Protein AF-A0A1Y0RUG9-F1 (afdb_monomer_lite)

Sequence (75 aa):
MRSNQDSRLFILVSHSLKYFLLALVGFAIAYILSMTFGAAEISVMLLSLFVALVSRLGLILFCMIALTVITESFR

Foldseek 3Di:
DPPPVLVVLVVVLVVLVVVLVVVVVVLVVVLVVCVVVVVPVVSVVVVVVVCVVSVVSVVVSVVSVVVSVVVVVVD

Structure (mmCIF, N/CA/C/O backbone):
data_AF-A0A1Y0RUG9-F1
#
_entry.id   AF-A0A1Y0RUG9-F1
#
loop_
_atom_site.group_PDB
_atom_site.id
_atom_site.type_symbol
_atom_site.label_atom_id
_atom_site.label_alt_id
_atom_site.label_comp_id
_atom_site.label_asym_id
_atom_site.label_entity_id
_atom_site.label_seq_id
_atom_site.pdbx_PDB_ins_code
_atom_site.Cartn_x
_atom_site.Cartn_y
_atom_site.Cartn_z
_atom_site.occupancy
_atom_site.B_iso_or_equiv
_atom_site.auth_seq_id
_atom_site.auth_comp_id
_atom_site.auth_asym_id
_atom_site.auth_atom_id
_atom_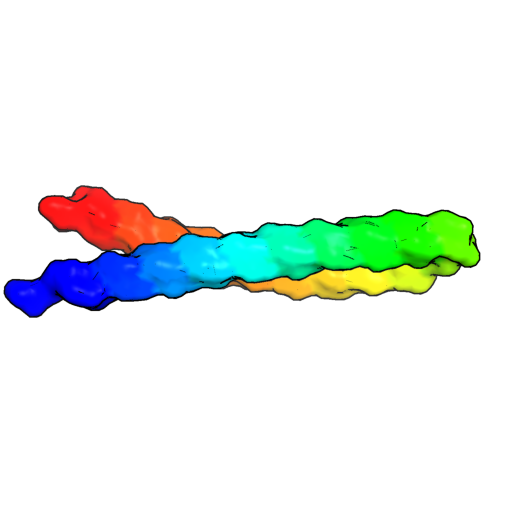site.pdbx_PDB_model_num
ATOM 1 N N . MET A 1 1 ? -21.511 3.116 28.254 1.00 41.62 1 MET A N 1
ATOM 2 C CA . MET A 1 1 ? -20.064 3.436 28.294 1.00 41.62 1 MET A CA 1
ATOM 3 C C . MET A 1 1 ? -19.305 2.591 27.257 1.00 41.62 1 MET A C 1
ATOM 5 O O . MET A 1 1 ? -18.785 1.551 27.619 1.00 41.62 1 MET A O 1
ATOM 9 N N . ARG A 1 2 ? -19.273 2.973 25.966 1.00 42.19 2 ARG A N 1
ATOM 10 C CA . ARG A 1 2 ? -18.454 2.306 24.911 1.00 42.19 2 ARG A CA 1
ATOM 11 C C . ARG A 1 2 ? -17.798 3.284 23.912 1.00 42.19 2 ARG A C 1
ATOM 13 O O . ARG A 1 2 ? -17.203 2.862 22.942 1.00 42.19 2 ARG A O 1
ATOM 20 N N . SER A 1 3 ? -17.820 4.589 24.198 1.00 51.91 3 SER A N 1
ATOM 21 C CA . SER A 1 3 ? -17.424 5.658 23.262 1.00 51.91 3 SER A CA 1
ATOM 22 C C . SER A 1 3 ? -15.919 5.789 22.974 1.00 51.91 3 SER A C 1
ATOM 24 O O . SER A 1 3 ? -15.559 6.557 22.092 1.00 51.91 3 SER A O 1
ATOM 26 N N . ASN A 1 4 ? -15.026 5.138 23.730 1.00 54.81 4 ASN A N 1
ATOM 27 C CA . ASN A 1 4 ? -13.578 5.394 23.620 1.00 54.81 4 ASN A CA 1
ATOM 28 C C . ASN A 1 4 ? -12.842 4.412 22.686 1.00 54.81 4 ASN A C 1
ATOM 30 O O . ASN A 1 4 ? -11.668 4.613 22.380 1.00 54.81 4 ASN A O 1
ATOM 34 N N . GLN A 1 5 ? -13.505 3.329 22.260 1.00 54.75 5 GLN A N 1
ATOM 35 C CA . GLN A 1 5 ? -12.922 2.357 21.328 1.00 54.75 5 GLN A CA 1
ATOM 36 C C . GLN A 1 5 ? -13.120 2.783 19.869 1.00 54.75 5 GLN A C 1
ATOM 38 O O . GLN A 1 5 ? -12.178 2.662 19.089 1.00 54.75 5 GLN A O 1
ATOM 43 N N . ASP A 1 6 ? -14.267 3.380 19.534 1.00 58.19 6 ASP A N 1
ATOM 44 C CA . ASP A 1 6 ? -14.580 3.821 18.166 1.00 58.19 6 ASP A CA 1
ATOM 45 C C . ASP A 1 6 ? -13.608 4.907 17.676 1.00 58.19 6 ASP A C 1
ATOM 47 O O . ASP A 1 6 ? -13.039 4.793 16.593 1.00 58.19 6 ASP A O 1
ATOM 51 N N . SER A 1 7 ? -13.279 5.896 18.518 1.00 62.00 7 SER A N 1
ATOM 52 C CA . SER A 1 7 ? -12.320 6.953 18.155 1.00 62.00 7 SER A CA 1
ATOM 53 C C . SER A 1 7 ? -10.893 6.432 17.944 1.00 62.00 7 SER A C 1
ATOM 55 O O . SER A 1 7 ? -10.153 6.964 17.117 1.00 62.00 7 SER A O 1
ATOM 57 N N . ARG A 1 8 ? -10.482 5.378 18.666 1.00 63.38 8 ARG A N 1
ATOM 58 C CA . ARG A 1 8 ? -9.155 4.763 18.479 1.00 63.38 8 ARG A CA 1
ATOM 59 C C . ARG A 1 8 ? -9.096 3.914 17.219 1.00 63.38 8 ARG A C 1
ATOM 61 O O . ARG A 1 8 ? -8.078 3.953 16.534 1.00 63.38 8 ARG A O 1
ATOM 68 N N . LEU A 1 9 ? -10.169 3.187 16.907 1.00 63.16 9 LEU A N 1
ATOM 69 C CA . LEU A 1 9 ? -10.281 2.419 15.668 1.00 63.16 9 LEU A CA 1
ATOM 70 C C . LEU A 1 9 ? -10.279 3.353 14.453 1.00 63.16 9 LEU A C 1
ATOM 72 O O . LEU A 1 9 ? -9.506 3.124 13.528 1.00 63.16 9 LEU A O 1
ATOM 76 N N . PHE A 1 10 ? -11.017 4.465 14.508 1.00 62.69 10 PHE A N 1
ATOM 77 C CA . PHE A 1 10 ? -11.028 5.477 13.448 1.00 62.69 10 PHE A CA 1
ATOM 78 C C . PHE A 1 10 ? -9.632 6.064 13.183 1.00 62.69 10 PHE A C 1
ATOM 80 O O . PHE A 1 10 ? -9.189 6.163 12.036 1.00 62.69 10 PHE A O 1
ATOM 87 N N . ILE A 1 11 ? -8.895 6.405 14.247 1.00 68.44 11 ILE A N 1
ATOM 88 C CA . ILE A 1 11 ? -7.516 6.898 14.135 1.00 68.44 11 ILE A CA 1
ATOM 89 C C . ILE A 1 11 ? -6.601 5.829 13.531 1.00 68.44 11 ILE A C 1
ATOM 91 O O . ILE A 1 11 ? -5.787 6.154 12.670 1.00 68.44 11 ILE A O 1
ATOM 95 N N . LEU A 1 12 ? -6.739 4.563 13.937 1.00 66.00 12 LEU A N 1
ATOM 96 C CA . LEU A 1 12 ? -5.926 3.464 13.408 1.00 66.00 12 LEU A CA 1
ATOM 97 C C . LEU A 1 12 ? -6.173 3.250 11.911 1.00 66.00 12 LEU A C 1
ATOM 99 O O . LEU A 1 12 ? -5.217 3.096 11.152 1.00 66.00 12 LEU A O 1
ATOM 103 N N . VAL A 1 13 ? -7.436 3.305 11.484 1.00 70.19 13 VAL A N 1
ATOM 104 C CA . VAL A 1 13 ? -7.835 3.172 10.077 1.00 70.19 13 VAL A CA 1
ATOM 105 C C . VAL A 1 13 ? -7.315 4.345 9.250 1.00 70.19 13 VAL A C 1
ATOM 107 O O . VAL A 1 13 ? -6.693 4.128 8.213 1.00 70.19 13 VAL A O 1
ATOM 110 N N . SER A 1 14 ? -7.483 5.579 9.731 1.00 69.19 14 SER A N 1
ATOM 111 C CA . SER A 1 14 ? -6.970 6.778 9.054 1.00 69.19 14 SER A CA 1
ATOM 112 C C . SER A 1 14 ? -5.442 6.757 8.937 1.00 69.19 14 SER A C 1
ATOM 114 O O . SER A 1 14 ? -4.875 7.040 7.877 1.00 69.19 14 SER A O 1
ATOM 116 N N . HIS A 1 15 ? -4.752 6.330 9.997 1.00 72.81 15 HIS A N 1
ATOM 117 C CA . HIS A 1 15 ? -3.298 6.219 9.983 1.00 72.81 15 HIS A CA 1
ATOM 118 C C . HIS A 1 15 ? -2.833 5.116 9.022 1.00 72.81 15 HIS A C 1
ATOM 120 O O . HIS A 1 15 ? -1.898 5.331 8.252 1.00 72.81 15 HIS A O 1
ATOM 126 N N . SER A 1 16 ? -3.519 3.969 9.006 1.00 70.19 16 SER A N 1
ATOM 127 C CA . SER A 1 16 ? -3.223 2.862 8.093 1.00 70.19 16 SER A CA 1
ATOM 128 C C . SER A 1 16 ? -3.466 3.247 6.628 1.00 70.19 16 SER A C 1
ATOM 130 O O . SER A 1 16 ? -2.620 2.968 5.780 1.00 70.19 16 SER A O 1
ATOM 132 N N . LEU A 1 17 ? -4.534 3.998 6.333 1.00 73.56 17 LEU A N 1
ATOM 133 C CA . LEU A 1 17 ? -4.809 4.530 4.995 1.00 73.56 17 LEU A CA 1
ATOM 134 C C . LEU A 1 17 ? -3.719 5.508 4.529 1.00 73.56 17 LEU A C 1
ATOM 136 O O . LEU A 1 17 ? -3.274 5.441 3.383 1.00 73.56 17 LEU A O 1
ATOM 140 N N . LYS A 1 18 ? -3.240 6.383 5.423 1.00 76.38 18 LYS A N 1
ATOM 141 C CA . LYS A 1 18 ? -2.125 7.296 5.133 1.00 76.38 18 LYS A CA 1
ATOM 142 C C . LYS A 1 18 ? -0.843 6.531 4.792 1.00 76.38 18 LYS A C 1
ATOM 144 O O . LYS A 1 18 ? -0.201 6.856 3.796 1.00 76.38 18 LYS A O 1
ATOM 14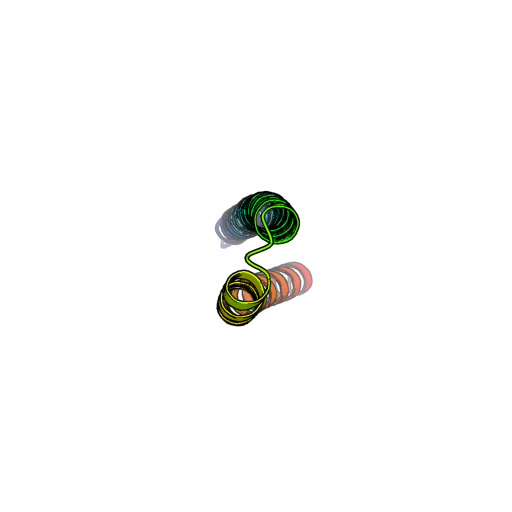9 N N . TYR A 1 19 ? -0.479 5.518 5.581 1.00 75.31 19 TYR A N 1
ATOM 150 C CA . TYR A 1 19 ? 0.688 4.679 5.280 1.00 75.31 19 TYR A CA 1
ATOM 151 C C . TYR A 1 19 ? 0.511 3.882 3.986 1.00 75.31 19 TYR A C 1
ATOM 153 O O . TYR A 1 19 ? 1.471 3.726 3.234 1.00 75.31 19 TYR A O 1
ATOM 161 N N . PHE A 1 20 ? -0.709 3.434 3.689 1.00 75.44 20 PHE A N 1
ATOM 162 C CA . PHE A 1 20 ? -1.019 2.725 2.454 1.00 75.44 20 PHE A CA 1
ATOM 163 C C . PHE A 1 20 ? -0.836 3.605 1.215 1.00 75.44 20 PHE A C 1
ATOM 165 O O . PHE A 1 20 ? -0.151 3.206 0.277 1.00 75.44 20 PHE A O 1
ATOM 172 N N . LEU A 1 21 ? -1.370 4.830 1.236 1.00 75.56 21 LEU A N 1
ATOM 173 C CA . LEU A 1 21 ? -1.137 5.833 0.193 1.00 75.56 21 LEU A CA 1
ATOM 174 C C . LEU A 1 21 ? 0.357 6.125 0.017 1.00 75.56 21 LEU A C 1
ATOM 176 O O . LEU A 1 21 ? 0.840 6.170 -1.112 1.00 75.56 21 LEU A O 1
ATOM 180 N N . LEU A 1 22 ? 1.100 6.267 1.119 1.00 77.12 22 LEU A N 1
ATOM 181 C CA . LEU A 1 22 ? 2.543 6.511 1.074 1.00 77.12 22 LEU A CA 1
ATOM 182 C C . LEU A 1 22 ? 3.3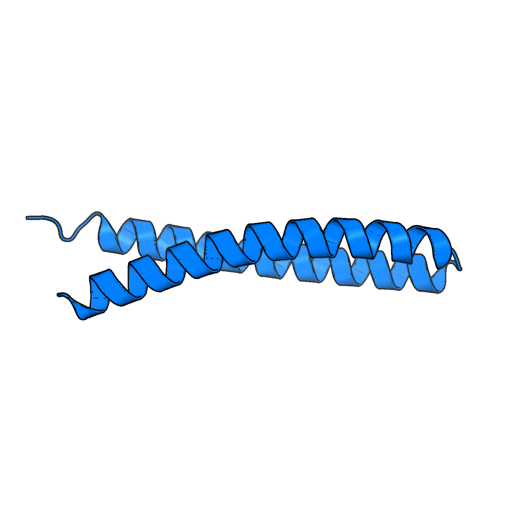03 5.346 0.415 1.00 77.12 22 LEU A C 1
ATOM 184 O O . LEU A 1 22 ? 4.194 5.572 -0.404 1.00 77.12 22 LEU A O 1
ATOM 188 N N . ALA A 1 23 ? 2.922 4.105 0.730 1.00 75.88 23 ALA A N 1
ATOM 189 C CA . ALA A 1 23 ? 3.483 2.907 0.110 1.00 75.88 23 ALA A CA 1
ATOM 190 C C . ALA A 1 23 ? 3.160 2.833 -1.392 1.00 75.88 23 ALA A C 1
ATOM 192 O O . ALA A 1 23 ? 4.024 2.476 -2.190 1.00 75.88 23 ALA A O 1
ATOM 193 N N . LEU A 1 24 ? 1.945 3.227 -1.785 1.00 79.00 24 LEU A N 1
ATOM 194 C CA . LEU A 1 24 ? 1.508 3.287 -3.183 1.00 79.00 24 LEU A CA 1
ATOM 195 C C . LEU A 1 24 ? 2.313 4.317 -3.985 1.00 79.00 24 LEU A C 1
ATOM 197 O O . LEU A 1 24 ? 2.739 4.028 -5.101 1.00 79.00 24 LEU A O 1
ATOM 201 N N . VAL A 1 25 ? 2.585 5.484 -3.394 1.00 81.31 25 VAL A N 1
ATOM 202 C CA . VAL A 1 25 ? 3.442 6.517 -3.998 1.00 81.31 25 VAL A CA 1
ATOM 203 C C . VAL A 1 25 ? 4.879 6.015 -4.148 1.00 81.31 25 VAL A C 1
ATOM 205 O O . VAL A 1 25 ? 5.455 6.137 -5.227 1.00 81.31 25 VAL A O 1
ATOM 208 N N . GLY A 1 26 ? 5.451 5.398 -3.108 1.00 81.75 26 GLY A N 1
ATOM 209 C CA . GLY A 1 26 ? 6.794 4.810 -3.183 1.00 81.75 26 GLY A CA 1
ATOM 210 C C . GLY A 1 26 ? 6.902 3.737 -4.269 1.00 81.75 26 GLY A C 1
ATOM 211 O O . GLY A 1 26 ? 7.872 3.704 -5.027 1.00 81.75 26 GLY A O 1
ATOM 212 N N . PHE A 1 27 ? 5.869 2.905 -4.402 1.00 74.69 27 PHE A N 1
ATOM 213 C CA . PHE A 1 27 ? 5.818 1.885 -5.440 1.00 74.69 27 PHE A CA 1
ATOM 214 C C . PHE A 1 27 ? 5.665 2.475 -6.843 1.00 74.69 27 PHE A C 1
ATOM 216 O O . PHE A 1 27 ? 6.344 2.028 -7.764 1.00 74.69 27 PHE A O 1
ATOM 223 N N . ALA A 1 28 ? 4.834 3.506 -7.014 1.00 79.31 28 ALA A N 1
ATOM 224 C CA . ALA A 1 28 ? 4.705 4.208 -8.288 1.00 79.31 28 ALA A CA 1
ATOM 225 C C . ALA A 1 28 ? 6.055 4.781 -8.751 1.00 79.31 28 ALA A C 1
ATOM 227 O O . ALA A 1 28 ? 6.414 4.643 -9.918 1.00 79.31 28 ALA A O 1
ATOM 228 N N . ILE A 1 29 ? 6.841 5.347 -7.829 1.00 82.25 29 ILE A N 1
ATOM 229 C CA . ILE A 1 29 ? 8.189 5.855 -8.121 1.00 82.25 29 ILE A CA 1
ATOM 230 C C . ILE A 1 29 ? 9.124 4.713 -8.550 1.00 82.25 29 ILE A C 1
ATOM 232 O O . ILE A 1 29 ? 9.802 4.832 -9.571 1.00 82.25 29 ILE A O 1
ATOM 236 N N . ALA A 1 30 ? 9.137 3.592 -7.820 1.00 80.25 30 ALA A N 1
ATOM 237 C CA . ALA A 1 30 ? 9.951 2.424 -8.168 1.00 80.25 30 ALA A CA 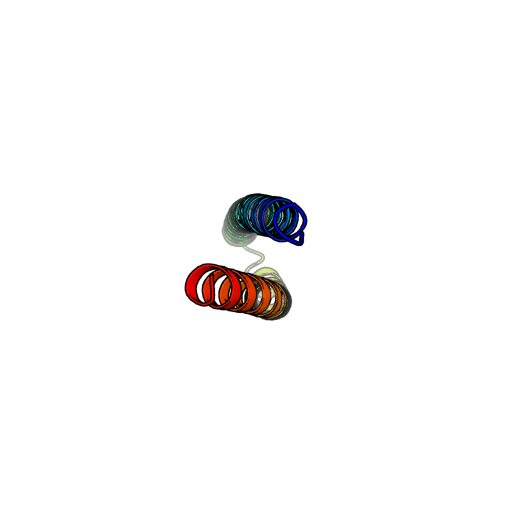1
ATOM 238 C C . ALA A 1 30 ? 9.557 1.815 -9.528 1.00 80.25 30 ALA A C 1
ATOM 240 O O . ALA A 1 30 ? 10.427 1.424 -10.307 1.00 80.25 30 ALA A O 1
ATOM 241 N N . TYR A 1 31 ? 8.258 1.782 -9.840 1.00 71.75 31 TYR A N 1
ATOM 242 C CA . TYR A 1 31 ? 7.738 1.314 -11.123 1.00 71.75 31 TYR A CA 1
ATOM 243 C C . TYR A 1 31 ? 8.190 2.211 -12.281 1.00 71.75 31 TYR A C 1
ATOM 245 O O . TYR A 1 31 ? 8.690 1.701 -13.282 1.00 71.75 31 TYR A O 1
ATOM 253 N N . ILE A 1 32 ? 8.089 3.538 -12.129 1.00 80.06 32 ILE A N 1
ATOM 254 C CA . ILE A 1 32 ? 8.558 4.500 -13.140 1.00 80.06 32 ILE A CA 1
ATOM 255 C C . ILE A 1 32 ? 10.068 4.346 -13.372 1.00 80.06 32 ILE A C 1
ATOM 257 O O . ILE A 1 32 ? 10.495 4.319 -14.524 1.00 80.06 32 ILE A O 1
ATOM 261 N N . LEU A 1 33 ? 10.864 4.176 -12.306 1.00 80.88 33 LEU A N 1
ATOM 262 C CA . LEU A 1 33 ? 12.309 3.916 -12.402 1.00 80.88 33 LEU A CA 1
ATOM 263 C C . LEU A 1 33 ? 12.631 2.603 -13.132 1.00 80.88 33 LEU A C 1
ATOM 265 O O . LEU A 1 33 ? 13.560 2.541 -13.933 1.00 80.88 33 LEU A O 1
ATOM 269 N N . SER A 1 34 ? 11.878 1.539 -12.851 1.00 73.12 34 SER A N 1
ATOM 270 C CA . SER A 1 34 ? 12.068 0.237 -13.500 1.00 73.12 34 SER A CA 1
ATOM 271 C C . SER A 1 34 ? 11.684 0.284 -14.984 1.00 73.12 34 SER A C 1
ATOM 273 O O . SER A 1 34 ? 12.363 -0.306 -15.827 1.00 73.12 34 SER A O 1
ATOM 275 N N . MET A 1 35 ? 10.639 1.051 -15.309 1.00 72.31 35 MET A N 1
ATOM 276 C CA . MET A 1 35 ? 10.175 1.286 -16.672 1.00 72.31 35 MET A CA 1
ATOM 277 C C . MET A 1 35 ? 11.182 2.114 -17.487 1.00 72.31 35 MET A C 1
ATOM 279 O O . MET A 1 35 ? 11.442 1.769 -18.639 1.00 72.31 35 MET A O 1
ATOM 283 N N . THR A 1 36 ? 11.814 3.142 -16.905 1.00 79.81 36 THR A N 1
ATOM 284 C CA . THR A 1 36 ? 12.880 3.910 -17.582 1.00 79.81 36 THR A CA 1
ATOM 285 C C . THR A 1 36 ? 14.172 3.117 -17.772 1.00 79.81 36 THR A C 1
ATOM 287 O O . THR A 1 36 ? 14.898 3.377 -18.728 1.00 79.81 36 THR A O 1
ATOM 290 N N . PHE A 1 37 ? 14.444 2.119 -16.929 1.00 79.00 37 PHE A N 1
ATOM 291 C CA . PHE A 1 37 ? 15.595 1.220 -17.082 1.00 79.00 37 PHE A CA 1
ATOM 292 C C . PHE A 1 37 ? 15.405 0.115 -18.138 1.00 79.00 37 PHE A C 1
ATOM 294 O O . PHE A 1 37 ? 16.318 -0.678 -18.360 1.00 79.00 37 PHE A O 1
ATOM 301 N N . GLY A 1 38 ? 14.240 0.035 -18.794 1.00 70.75 38 GLY A N 1
ATOM 302 C CA . GLY A 1 38 ? 13.969 -0.970 -19.830 1.00 70.75 38 GLY A CA 1
ATOM 303 C C . GLY A 1 38 ? 13.672 -2.376 -19.293 1.00 70.75 38 GLY A C 1
ATOM 304 O O . GLY A 1 38 ? 13.528 -3.312 -20.073 1.00 70.75 38 GLY A O 1
ATOM 305 N N . ALA A 1 39 ? 13.509 -2.539 -17.977 1.00 71.44 39 ALA A N 1
ATOM 306 C CA . ALA A 1 39 ? 13.136 -3.801 -17.333 1.00 71.44 39 ALA A CA 1
ATOM 307 C C . ALA A 1 39 ? 11.608 -4.028 -17.343 1.00 71.44 39 ALA A C 1
ATOM 309 O O . ALA A 1 39 ? 11.029 -4.473 -16.351 1.00 71.44 39 ALA A O 1
ATOM 310 N N . ALA A 1 40 ? 10.947 -3.697 -18.456 1.00 65.19 40 ALA A N 1
ATOM 311 C CA . ALA A 1 40 ? 9.487 -3.663 -18.569 1.00 65.19 40 ALA A CA 1
ATOM 312 C C . ALA A 1 40 ? 8.824 -5.028 -18.298 1.00 65.19 40 ALA A C 1
ATOM 314 O O . ALA A 1 40 ? 7.782 -5.101 -17.660 1.00 65.19 40 ALA A O 1
ATOM 315 N N . GLU A 1 41 ? 9.456 -6.126 -18.712 1.00 67.50 41 GLU A N 1
ATOM 316 C CA . GLU A 1 41 ? 8.945 -7.486 -18.473 1.00 67.50 41 GLU A CA 1
ATOM 317 C C . GLU A 1 41 ? 8.904 -7.826 -16.972 1.00 67.50 41 GLU A C 1
ATOM 319 O O . GLU A 1 41 ? 7.917 -8.347 -16.447 1.00 67.50 41 GLU A O 1
ATOM 324 N N . ILE A 1 42 ? 9.968 -7.466 -16.249 1.00 71.25 42 ILE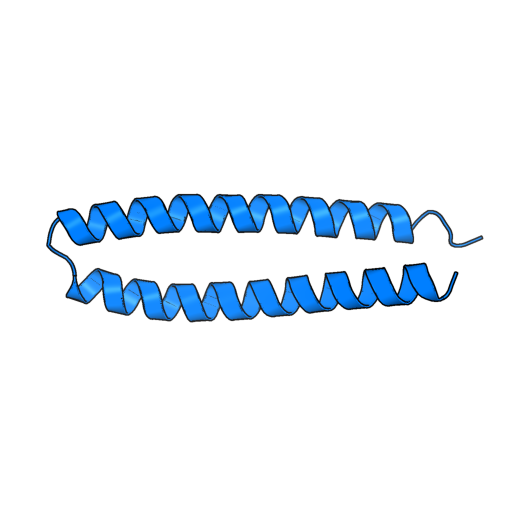 A N 1
ATOM 325 C CA . ILE A 1 42 ? 10.084 -7.703 -14.806 1.00 71.25 42 ILE A CA 1
ATOM 326 C C . ILE A 1 42 ? 9.123 -6.775 -14.061 1.00 71.25 42 ILE A C 1
ATOM 328 O O . ILE A 1 42 ? 8.476 -7.197 -13.101 1.00 71.25 42 ILE A O 1
ATOM 332 N N . SER A 1 43 ? 8.983 -5.528 -14.522 1.00 70.25 43 SER A N 1
ATOM 333 C CA . SER A 1 43 ? 8.089 -4.553 -13.903 1.00 70.25 43 SER A CA 1
ATOM 334 C C . SER A 1 43 ? 6.620 -4.956 -14.030 1.00 70.25 43 SER A C 1
ATOM 336 O O . SER A 1 43 ? 5.881 -4.774 -13.068 1.00 70.25 43 SER A O 1
ATOM 338 N N . VAL A 1 44 ? 6.199 -5.572 -15.142 1.00 73.19 44 VAL A N 1
ATOM 339 C CA . VAL A 1 44 ? 4.828 -6.084 -15.323 1.00 73.19 44 VAL A CA 1
ATOM 340 C C . VAL A 1 44 ? 4.529 -7.232 -14.358 1.00 73.19 44 VAL A C 1
ATOM 342 O O . VAL A 1 44 ? 3.473 -7.244 -13.716 1.00 73.19 44 VAL A O 1
ATOM 345 N N . MET A 1 45 ? 5.461 -8.175 -14.200 1.00 76.75 45 MET A N 1
ATOM 346 C CA . MET A 1 45 ? 5.282 -9.295 -13.271 1.00 76.75 45 MET A CA 1
ATOM 347 C C . MET A 1 45 ? 5.219 -8.802 -11.816 1.00 76.75 45 MET A C 1
ATOM 349 O O . MET A 1 45 ? 4.357 -9.225 -11.041 1.00 76.75 45 MET A O 1
ATOM 353 N N . LEU A 1 46 ? 6.079 -7.838 -11.470 1.00 75.06 46 LEU A N 1
ATOM 354 C CA . LEU A 1 46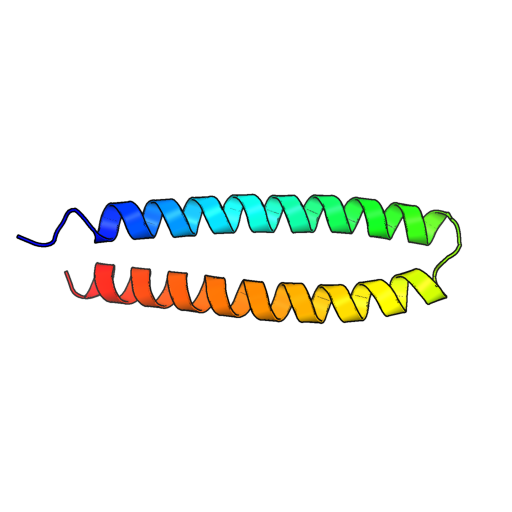 ? 6.099 -7.201 -10.155 1.00 75.06 46 LEU A CA 1
ATOM 355 C C . LEU A 1 46 ? 4.833 -6.370 -9.904 1.00 75.06 46 LEU A C 1
ATOM 357 O O . LEU A 1 46 ? 4.277 -6.421 -8.810 1.00 75.06 46 LEU A O 1
ATOM 361 N N . LEU A 1 47 ? 4.345 -5.652 -10.920 1.00 75.62 47 LEU A N 1
ATOM 362 C CA . LEU A 1 47 ? 3.115 -4.862 -10.873 1.00 75.62 47 LEU A CA 1
ATOM 363 C C . LEU A 1 47 ? 1.904 -5.756 -10.609 1.00 75.62 47 LEU A C 1
ATOM 365 O O . LEU A 1 47 ? 1.089 -5.415 -9.761 1.00 75.62 47 LEU A O 1
ATOM 369 N N . SER A 1 48 ? 1.794 -6.905 -11.281 1.00 76.12 48 SER A N 1
ATOM 370 C CA . SER A 1 48 ? 0.687 -7.846 -11.068 1.00 76.12 48 SER A CA 1
ATOM 371 C C . SER A 1 48 ? 0.648 -8.361 -9.624 1.00 76.12 48 SER A C 1
ATOM 373 O O . SER A 1 48 ? -0.396 -8.328 -8.967 1.00 76.12 48 SER A O 1
ATOM 375 N N . LEU A 1 49 ? 1.810 -8.748 -9.090 1.00 78.56 49 LEU A N 1
ATOM 376 C CA . LEU A 1 49 ? 1.951 -9.209 -7.708 1.00 78.56 49 LEU A CA 1
ATOM 377 C C . LEU A 1 49 ? 1.627 -8.081 -6.716 1.00 78.56 49 LEU A C 1
ATOM 379 O O . LEU A 1 49 ? 0.924 -8.291 -5.725 1.00 78.56 49 LEU A O 1
ATOM 383 N N . PHE A 1 50 ? 2.066 -6.860 -7.017 1.00 76.44 50 PHE A N 1
ATOM 384 C CA . PHE A 1 50 ? 1.797 -5.698 -6.183 1.00 76.44 50 PHE A CA 1
ATOM 385 C C . PHE A 1 50 ? 0.328 -5.281 -6.219 1.00 76.44 50 PHE A C 1
ATOM 387 O O . PHE A 1 50 ? -0.239 -5.002 -5.170 1.00 76.44 50 PHE A O 1
ATOM 394 N N . VAL A 1 51 ? -0.328 -5.309 -7.380 1.00 78.81 51 VAL A N 1
ATOM 395 C CA . VAL A 1 51 ? -1.773 -5.069 -7.521 1.00 78.81 51 VAL A CA 1
ATOM 396 C C . VAL A 1 51 ? -2.565 -6.124 -6.753 1.00 78.81 51 VAL A C 1
ATOM 398 O O . VAL A 1 51 ? -3.540 -5.784 -6.085 1.00 78.81 51 VAL A O 1
ATOM 401 N N . ALA A 1 52 ? -2.140 -7.389 -6.759 1.00 80.69 52 ALA A N 1
ATOM 402 C CA . ALA A 1 52 ? -2.757 -8.425 -5.931 1.00 80.69 52 ALA A CA 1
ATOM 403 C C . ALA A 1 52 ? -2.591 -8.140 -4.422 1.00 80.69 52 ALA A C 1
ATOM 405 O O . ALA A 1 52 ? -3.524 -8.331 -3.638 1.00 80.69 52 ALA A O 1
ATOM 406 N N . LEU A 1 53 ? -1.429 -7.631 -4.003 1.00 80.00 53 LEU A N 1
ATOM 407 C CA . LEU A 1 53 ? -1.161 -7.282 -2.606 1.00 80.00 53 LEU A CA 1
ATOM 408 C C . LEU A 1 53 ? -1.938 -6.030 -2.161 1.00 80.00 53 LEU A C 1
ATOM 410 O O . LEU A 1 53 ? -2.576 -6.027 -1.108 1.00 80.00 53 LEU A O 1
ATOM 414 N N . VAL A 1 54 ? -1.922 -4.989 -2.994 1.00 78.75 54 VAL A N 1
ATOM 415 C CA . VAL A 1 54 ? -2.627 -3.711 -2.822 1.00 78.75 54 VAL A CA 1
ATOM 416 C C . VAL A 1 54 ? -4.131 -3.925 -2.851 1.00 78.75 54 VAL A C 1
ATOM 418 O O . VAL A 1 54 ? -4.824 -3.356 -2.020 1.00 78.75 54 VAL A O 1
ATOM 421 N N . SER A 1 55 ? -4.658 -4.767 -3.740 1.00 76.12 55 SER A N 1
ATOM 422 C CA . SER A 1 55 ? -6.090 -5.081 -3.759 1.00 76.12 55 SER A CA 1
ATOM 423 C C . SER A 1 55 ? -6.517 -5.803 -2.485 1.00 76.12 55 SER A C 1
ATOM 425 O O . SER A 1 55 ? -7.516 -5.410 -1.894 1.00 76.12 55 SER A O 1
ATOM 427 N N . ARG A 1 56 ? -5.743 -6.776 -1.983 1.00 80.38 56 ARG A N 1
ATOM 428 C CA . ARG A 1 56 ? -6.028 -7.423 -0.688 1.00 80.38 56 ARG A CA 1
ATOM 429 C C . ARG A 1 56 ? -5.973 -6.444 0.482 1.00 80.38 56 ARG A C 1
ATOM 431 O O . ARG A 1 56 ? -6.908 -6.401 1.277 1.00 80.38 56 ARG A O 1
ATOM 438 N N . LEU A 1 57 ? -4.903 -5.658 0.589 1.00 77.44 57 LEU A N 1
ATOM 439 C CA . LEU A 1 57 ? -4.742 -4.664 1.656 1.00 77.44 57 LEU A CA 1
ATOM 440 C C . LEU A 1 57 ? -5.810 -3.569 1.576 1.00 77.44 57 LEU A C 1
ATOM 442 O O . LEU A 1 57 ? -6.387 -3.197 2.593 1.00 77.44 57 LEU A O 1
ATOM 446 N N . GLY A 1 58 ? -6.114 -3.106 0.367 1.00 76.19 58 GLY A N 1
ATOM 447 C CA . GLY A 1 58 ? -7.158 -2.132 0.087 1.00 76.19 58 GLY A CA 1
ATOM 448 C C . GLY A 1 58 ? -8.543 -2.654 0.450 1.00 76.19 58 GLY A C 1
ATOM 449 O O . GLY A 1 58 ? -9.320 -1.915 1.037 1.00 76.19 58 GLY A O 1
ATOM 450 N N . LEU A 1 59 ? -8.840 -3.929 0.192 1.00 77.62 59 LEU A N 1
ATOM 451 C CA . LEU A 1 59 ? -10.120 -4.546 0.549 1.00 77.62 59 LEU A CA 1
ATOM 452 C C . LEU A 1 59 ? -10.255 -4.717 2.070 1.00 77.62 59 LEU A C 1
ATOM 454 O O . LEU A 1 59 ? -11.315 -4.429 2.622 1.00 77.62 59 LEU A O 1
ATOM 458 N N . ILE A 1 60 ? -9.175 -5.087 2.767 1.00 78.81 60 ILE A N 1
ATOM 459 C CA . ILE A 1 60 ? -9.136 -5.129 4.241 1.00 78.81 60 ILE A CA 1
ATOM 460 C C . ILE A 1 60 ? -9.347 -3.726 4.830 1.00 78.81 60 ILE A C 1
ATOM 462 O O . ILE A 1 60 ? -10.163 -3.555 5.738 1.00 78.81 60 ILE A O 1
ATOM 466 N N . LEU A 1 61 ? -8.659 -2.716 4.290 1.00 73.25 61 LEU A N 1
ATOM 467 C CA . LEU A 1 61 ? -8.811 -1.316 4.695 1.00 73.25 61 LEU A CA 1
ATOM 468 C C . LEU A 1 61 ? -10.224 -0.802 4.429 1.00 73.25 61 LEU A C 1
ATOM 470 O O . LEU A 1 61 ? -10.832 -0.202 5.309 1.00 73.25 61 LEU A O 1
ATOM 474 N N . PHE A 1 62 ? -10.770 -1.074 3.247 1.00 73.44 62 PHE A N 1
ATOM 475 C CA . PHE A 1 62 ? -12.125 -0.686 2.877 1.00 73.44 62 PHE A CA 1
ATOM 476 C C . PHE A 1 62 ? -13.159 -1.336 3.798 1.00 73.44 62 PHE A C 1
ATOM 478 O O . PHE A 1 62 ? -14.089 -0.670 4.243 1.00 73.44 62 PHE A O 1
ATOM 485 N N . CYS A 1 63 ? -12.963 -2.606 4.154 1.00 74.50 63 CYS A N 1
ATOM 486 C CA . CYS A 1 63 ? -13.822 -3.315 5.097 1.00 74.50 63 CYS A CA 1
ATOM 487 C C . CYS A 1 63 ? -13.775 -2.674 6.495 1.00 74.50 63 CYS A C 1
ATOM 489 O O . CYS A 1 63 ? -14.815 -2.442 7.109 1.00 74.50 63 CYS A O 1
ATOM 491 N N . MET A 1 64 ? -12.583 -2.296 6.968 1.00 69.75 64 MET A N 1
ATOM 492 C CA . MET A 1 64 ? -12.412 -1.538 8.213 1.00 69.75 64 MET A CA 1
ATOM 493 C C . MET A 1 64 ? -13.076 -0.155 8.161 1.00 69.75 64 MET A C 1
ATOM 495 O O . MET A 1 64 ? -13.715 0.246 9.134 1.00 69.75 64 MET A O 1
ATOM 499 N N . ILE A 1 65 ? -12.966 0.566 7.042 1.00 71.31 65 ILE A N 1
ATOM 500 C CA . ILE A 1 65 ? -13.625 1.866 6.846 1.00 71.31 65 ILE A CA 1
ATOM 501 C C . ILE A 1 65 ? -15.145 1.694 6.877 1.00 71.31 65 ILE A C 1
ATOM 503 O O . ILE A 1 65 ? -15.819 2.412 7.608 1.00 71.31 65 ILE A O 1
ATOM 507 N N . ALA A 1 66 ? -15.684 0.725 6.137 1.00 71.94 66 ALA A N 1
ATOM 508 C CA . ALA A 1 66 ? -17.117 0.453 6.088 1.00 71.94 66 ALA A CA 1
ATOM 509 C C . ALA A 1 66 ? -17.675 0.098 7.473 1.00 71.94 66 ALA A C 1
ATOM 511 O O . ALA A 1 66 ? -18.683 0.664 7.887 1.00 71.94 66 ALA A O 1
ATOM 512 N N . LEU A 1 67 ? -16.981 -0.766 8.223 1.00 75.69 67 LEU A N 1
ATOM 513 C CA . LEU A 1 67 ? -17.324 -1.079 9.613 1.00 75.69 67 LEU A CA 1
ATOM 514 C C . LEU A 1 67 ? -17.372 0.180 10.480 1.00 75.69 67 LEU A C 1
ATOM 516 O O . LEU A 1 67 ? -18.321 0.359 11.235 1.00 75.69 67 LEU A O 1
ATOM 520 N N . THR A 1 68 ? -16.386 1.062 10.315 1.00 68.56 68 THR A N 1
ATOM 521 C CA . THR A 1 68 ? -16.277 2.315 11.066 1.00 68.56 68 THR A CA 1
ATOM 522 C C . THR A 1 68 ? -17.427 3.278 10.744 1.00 68.56 68 THR A C 1
ATOM 524 O O . THR A 1 68 ? -18.041 3.833 11.653 1.00 68.56 68 THR A O 1
ATOM 527 N N . VAL A 1 69 ? -17.769 3.443 9.462 1.00 69.56 69 VAL A N 1
ATOM 528 C CA . VAL A 1 69 ? -18.892 4.289 9.014 1.00 69.56 69 VAL A CA 1
ATOM 529 C C . VAL A 1 69 ? -20.231 3.737 9.510 1.00 69.56 69 VAL A C 1
ATOM 531 O O . VAL A 1 69 ? -21.085 4.506 9.945 1.00 69.56 69 VAL A O 1
ATOM 534 N N . ILE A 1 70 ? -20.412 2.413 9.493 1.00 72.75 70 ILE A N 1
ATOM 535 C CA . ILE A 1 70 ? -21.626 1.764 10.007 1.00 72.75 70 ILE A CA 1
ATOM 536 C C . ILE A 1 70 ? -21.755 1.987 11.516 1.00 72.75 70 ILE A C 1
ATOM 538 O O . ILE A 1 70 ? -22.837 2.340 11.975 1.00 72.75 70 ILE A O 1
ATOM 542 N N . THR A 1 71 ? -20.676 1.829 12.290 1.00 62.94 71 THR A N 1
ATOM 543 C CA . THR A 1 71 ? -20.702 2.093 13.739 1.00 62.94 71 THR A CA 1
ATOM 544 C C . THR A 1 71 ? -20.944 3.561 14.072 1.00 62.94 71 THR A C 1
ATOM 546 O O . THR A 1 71 ? -21.671 3.840 15.022 1.00 62.94 71 THR A O 1
ATOM 549 N N . GLU A 1 72 ? -20.386 4.488 13.288 1.00 60.12 72 GLU A N 1
ATOM 550 C CA . GLU A 1 72 ? -20.622 5.928 13.450 1.00 60.12 72 GLU A CA 1
ATOM 551 C C . GLU A 1 72 ? -22.087 6.275 13.146 1.00 60.12 72 GLU A C 1
ATOM 553 O O . GLU A 1 72 ? -22.707 7.023 13.887 1.00 60.12 72 GLU A O 1
ATOM 558 N N . SER A 1 73 ? -22.670 5.683 12.096 1.00 55.72 73 SER A N 1
ATOM 559 C CA . SER A 1 73 ? -24.063 5.924 11.699 1.00 55.72 73 SER A CA 1
ATOM 560 C C . SER A 1 73 ? -25.099 5.259 12.612 1.00 55.72 73 SER A C 1
ATOM 562 O O . SER A 1 73 ? -26.276 5.607 12.537 1.00 55.72 73 SER A O 1
ATOM 564 N N . PHE A 1 74 ? -24.700 4.269 13.415 1.00 54.78 74 PHE A N 1
ATOM 565 C CA . PHE A 1 74 ? -25.580 3.597 14.378 1.00 54.78 74 PHE A CA 1
ATOM 566 C C . PHE A 1 74 ? -25.602 4.290 15.751 1.00 54.78 74 PHE A C 1
ATOM 568 O O . PHE A 1 74 ? -26.370 3.884 16.626 1.00 54.78 74 PHE A O 1
ATOM 575 N N . ARG A 1 75 ? -24.745 5.298 15.954 1.00 48.72 75 ARG A N 1
ATOM 576 C CA . ARG A 1 75 ? -24.678 6.134 17.154 1.00 48.72 75 ARG A CA 1
ATOM 577 C C . ARG A 1 75 ? -25.402 7.458 16.943 1.00 48.72 75 ARG A C 1
ATOM 579 O O . ARG A 1 75 ? -25.995 7.922 17.943 1.00 48.72 75 ARG A O 1
#

pLDDT: mean 71.1, std 9.07, range [41.62, 82.25]

Secondary structure (DSSP, 8-state):
--HHHHHHHHHHHHHHHHHHHHHHHHHHHHHHHHHHTT-HHHHHHHHHHHHHHHHHHHHHHHHHHHHHHHHHHT-

Radius of gyration: 17.04 Å; chains: 1; bounding box: 41×17×48 Å